Protein AF-A0A9D7KRW5-F1 (afdb_monomer_lite)

Sequence (147 aa):
MGDASLDLVLMFVPIEPAHITAMHHDPELWAYAYNKGIVLVSPYNLLSAMKLISDLWQREKQNRNAMDIADRSGALYDKFVSFTDTLRDLGMHINRSHNSYEEAIKQLTSGKGNIISQVEKMKTLGAKAKKEIPEKLLQLGLEEDEE

Secondary structure (DSSP, 8-state):
------S-EEEE-S-HHHHHHHHHH-TTHHHHHHHTTEEEE-HHHHHHHHHHHHHHHHHHHHHHHHHHHHHHHHHHHHHHHHHHHHHHHHHHHHHHHHHHHHHHHHHHHSSTT-HHHHHHHHHHTT---SS---HHHHHHHHTTTT-

Foldseek 3Di:
DDDPDPLADEDEDADVVVVVVVCVVPVCVQVVQVVVRYHYDYPVRVVVVVVVVVVVVVVVVVVVVVVVVVVVVVVVVVVVVVVVVVVVVVVVVVVVVVVVVVVLLCLQQHDDPRPLVVVVVVVVVPPDDPDDDPPVSNCSRPPHNVD

Radius of gyration: 44.91 Å; chains: 1; bounding box: 79×34×110 Å

Structure (mmCIF, N/CA/C/O backbone):
data_AF-A0A9D7KRW5-F1
#
_entry.id   AF-A0A9D7KRW5-F1
#
loop_
_atom_site.group_PDB
_atom_site.id
_atom_site.type_symbol
_atom_site.label_atom_id
_atom_site.label_alt_id
_atom_site.label_comp_id
_atom_site.label_asym_id
_atom_site.label_entity_id
_atom_site.label_seq_id
_atom_site.pdbx_PDB_ins_code
_atom_site.Cartn_x
_atom_site.Cartn_y
_atom_site.Cartn_z
_atom_site.occupancy
_atom_site.B_iso_or_equiv
_atom_site.auth_seq_id
_atom_site.auth_comp_id
_atom_site.auth_asym_id
_atom_site.auth_atom_id
_atom_site.pdbx_PDB_model_num
ATOM 1 N N . MET A 1 1 ? 2.946 -19.877 -25.975 1.00 40.06 1 MET A N 1
ATOM 2 C CA . MET A 1 1 ? 3.341 -19.268 -27.260 1.00 40.06 1 MET A CA 1
ATOM 3 C C . MET A 1 1 ? 4.778 -18.829 -27.107 1.00 40.06 1 MET A C 1
ATOM 5 O O . MET A 1 1 ? 5.038 -17.776 -26.548 1.00 40.06 1 MET A O 1
ATOM 9 N N . GLY A 1 2 ? 5.691 -19.737 -27.432 1.00 47.12 2 GLY A N 1
ATOM 10 C CA . GLY A 1 2 ? 7.109 -19.441 -27.519 1.00 47.12 2 GLY A CA 1
ATOM 11 C C . GLY A 1 2 ? 7.449 -19.316 -28.991 1.00 47.12 2 GLY A C 1
ATOM 12 O O . GLY A 1 2 ? 7.139 -20.238 -29.736 1.00 47.12 2 GLY A O 1
ATOM 13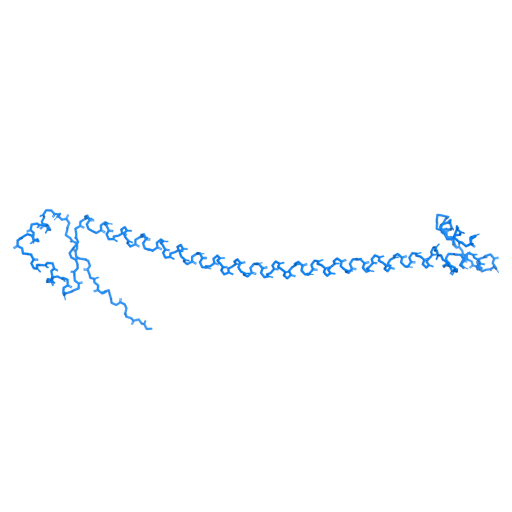 N N . ASP A 1 3 ? 7.991 -18.165 -29.366 1.00 47.03 3 ASP A N 1
ATOM 14 C CA . ASP A 1 3 ? 9.098 -18.033 -30.310 1.00 47.03 3 ASP A CA 1
ATOM 15 C C . ASP A 1 3 ? 9.571 -16.574 -30.230 1.00 47.03 3 ASP A C 1
ATOM 17 O O . ASP A 1 3 ? 9.030 -15.689 -30.883 1.00 47.03 3 ASP A O 1
ATOM 21 N N . ALA A 1 4 ? 10.497 -16.285 -29.317 1.00 50.97 4 ALA A N 1
ATOM 22 C CA . ALA A 1 4 ? 11.253 -15.038 -29.363 1.00 50.97 4 ALA A CA 1
ATOM 23 C C . ALA A 1 4 ? 12.606 -15.387 -29.981 1.00 50.97 4 ALA A C 1
ATOM 25 O O . ALA A 1 4 ? 13.620 -15.481 -29.286 1.00 50.97 4 ALA A O 1
ATOM 26 N N . SER A 1 5 ? 12.602 -15.673 -31.284 1.00 53.47 5 SER A N 1
ATOM 27 C CA . SER A 1 5 ? 13.824 -15.586 -32.074 1.00 53.47 5 SER A CA 1
ATOM 28 C C . SER A 1 5 ? 14.404 -14.190 -31.848 1.00 53.47 5 SER A C 1
ATOM 30 O O . SER A 1 5 ? 13.674 -13.209 -31.953 1.00 53.47 5 SER A O 1
ATOM 32 N N . LEU A 1 6 ? 15.683 -14.083 -31.479 1.00 55.25 6 LEU A N 1
ATOM 33 C CA . LEU A 1 6 ? 16.335 -12.780 -31.346 1.00 55.25 6 LEU A CA 1
ATOM 34 C C . LEU A 1 6 ? 16.229 -12.040 -32.685 1.00 55.25 6 LEU A C 1
ATOM 36 O O . LEU A 1 6 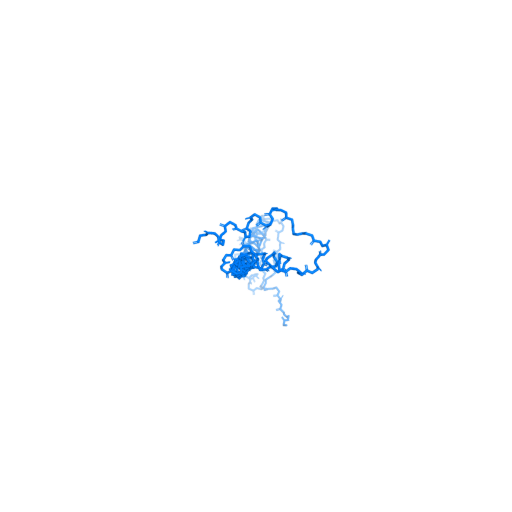? 16.853 -12.460 -33.656 1.00 55.25 6 LEU A O 1
ATOM 40 N N . ASP A 1 7 ? 15.465 -10.946 -32.720 1.00 71.75 7 ASP A N 1
ATOM 41 C CA . ASP A 1 7 ? 15.225 -10.163 -33.940 1.00 71.75 7 ASP A CA 1
ATOM 42 C C . ASP A 1 7 ? 16.520 -9.582 -34.540 1.00 71.75 7 ASP A C 1
ATOM 44 O O . ASP A 1 7 ? 16.538 -9.225 -35.714 1.00 71.75 7 ASP A O 1
ATOM 48 N N . LEU A 1 8 ? 17.615 -9.518 -33.763 1.00 81.75 8 LEU A N 1
ATOM 49 C CA . LEU A 1 8 ? 18.948 -9.114 -34.214 1.00 81.75 8 LEU A CA 1
ATOM 50 C C . LEU A 1 8 ? 20.080 -9.869 -33.491 1.00 81.75 8 LEU A C 1
ATOM 52 O O . LEU A 1 8 ? 20.043 -10.080 -32.278 1.00 81.75 8 LEU A O 1
ATOM 56 N N . VAL A 1 9 ? 21.142 -10.192 -34.232 1.00 90.56 9 VAL A N 1
ATOM 57 C CA . VAL A 1 9 ? 22.413 -10.737 -33.737 1.00 90.56 9 VAL A CA 1
ATOM 58 C C . VAL A 1 9 ? 23.461 -9.626 -33.680 1.00 90.56 9 VAL A C 1
ATOM 60 O O . VAL A 1 9 ? 23.724 -8.943 -34.669 1.00 90.56 9 VAL A O 1
ATOM 63 N N . LEU A 1 10 ? 24.106 -9.460 -32.525 1.00 90.62 10 LEU A N 1
ATOM 64 C CA . LEU A 1 10 ? 25.237 -8.544 -32.378 1.00 90.62 10 LEU A CA 1
ATOM 65 C C . LEU A 1 10 ? 26.528 -9.242 -32.821 1.00 90.62 10 LEU A C 1
ATOM 67 O O . LEU A 1 10 ? 26.985 -10.181 -32.170 1.00 90.62 10 LEU A O 1
ATOM 71 N N . MET A 1 11 ? 27.136 -8.775 -33.911 1.00 93.06 11 MET A N 1
ATOM 72 C CA . MET A 1 11 ? 28.438 -9.257 -34.369 1.00 93.06 11 MET A CA 1
ATOM 73 C C . MET A 1 11 ? 29.537 -8.328 -33.856 1.00 93.06 11 MET A C 1
ATOM 75 O O . MET A 1 11 ? 29.654 -7.177 -34.278 1.00 93.06 11 MET A O 1
ATOM 79 N N . PHE A 1 12 ? 30.343 -8.841 -32.929 1.00 94.25 12 PHE A N 1
ATOM 80 C CA . PHE A 1 12 ? 31.385 -8.076 -32.256 1.00 94.25 12 PHE A CA 1
ATOM 81 C C . PHE A 1 12 ? 32.704 -8.070 -33.034 1.00 94.25 12 PHE A C 1
ATOM 83 O O . PHE A 1 12 ? 33.259 -9.124 -33.345 1.00 94.25 12 PHE A O 1
ATOM 90 N N . VAL A 1 13 ? 33.233 -6.873 -33.294 1.00 93.81 13 VAL A N 1
ATOM 91 C CA . VAL A 1 13 ? 34.546 -6.657 -33.914 1.00 93.81 13 VAL A CA 1
ATOM 92 C C . VAL A 1 13 ? 35.500 -6.095 -32.852 1.00 93.81 13 VAL A C 1
ATOM 94 O O . VAL A 1 13 ? 35.366 -4.928 -32.487 1.00 93.81 13 VAL A O 1
ATOM 97 N N . PRO A 1 14 ? 36.472 -6.879 -32.345 1.00 92.81 14 PRO A N 1
ATOM 98 C CA . PRO A 1 14 ? 37.283 -6.494 -31.183 1.00 92.81 14 PRO A CA 1
ATOM 99 C C . PRO A 1 14 ? 38.291 -5.369 -31.459 1.00 92.81 14 PRO A C 1
ATOM 101 O O . PRO A 1 14 ? 38.797 -4.756 -30.523 1.00 92.81 14 PRO A O 1
ATOM 104 N N . ILE A 1 15 ? 38.606 -5.107 -32.731 1.00 94.56 15 ILE A N 1
ATOM 105 C CA . ILE A 1 15 ? 39.600 -4.116 -33.154 1.00 94.56 15 ILE A CA 1
ATOM 106 C C . ILE A 1 15 ? 38.862 -2.908 -33.746 1.00 94.56 15 ILE A C 1
ATOM 108 O O . ILE A 1 15 ? 38.469 -2.927 -34.911 1.00 94.56 15 ILE A O 1
ATOM 112 N N . GLU A 1 16 ? 38.690 -1.847 -32.951 1.00 89.50 16 GLU A N 1
ATOM 113 C CA . GLU A 1 16 ? 37.949 -0.631 -33.344 1.00 89.50 16 GLU A CA 1
ATOM 114 C C . GLU A 1 16 ? 38.469 0.002 -34.652 1.00 89.50 16 GLU A C 1
ATOM 116 O O . GLU A 1 16 ? 37.660 0.251 -35.548 1.00 89.50 16 GLU A O 1
ATOM 121 N N . PRO A 1 17 ? 39.792 0.192 -34.863 1.00 92.69 17 PRO A N 1
ATOM 122 C CA . PRO A 1 17 ? 40.273 0.767 -36.119 1.00 92.69 17 PRO A CA 1
ATOM 123 C C . PRO A 1 17 ? 39.945 -0.101 -37.336 1.00 92.69 17 PRO A C 1
ATOM 125 O O . PRO A 1 17 ? 39.719 0.431 -38.418 1.00 92.69 17 PRO A O 1
ATOM 128 N N . ALA A 1 18 ? 39.884 -1.426 -37.170 1.00 91.38 18 ALA A N 1
ATOM 129 C CA . ALA A 1 18 ? 39.511 -2.338 -38.246 1.00 91.38 18 ALA A CA 1
ATOM 130 C C . ALA A 1 18 ? 38.013 -2.238 -38.569 1.00 91.38 18 ALA A C 1
ATOM 132 O O . ALA A 1 18 ? 37.658 -2.221 -39.744 1.00 91.38 18 ALA A O 1
ATOM 133 N N . HIS A 1 19 ? 37.153 -2.095 -37.552 1.00 91.19 19 HIS A N 1
ATOM 134 C CA . HIS A 1 19 ? 35.725 -1.817 -37.736 1.00 91.19 19 HIS A CA 1
ATOM 135 C C . HIS A 1 19 ? 35.522 -0.529 -38.544 1.00 91.19 19 HIS A C 1
ATOM 137 O O . HIS A 1 19 ? 34.852 -0.544 -39.574 1.00 91.19 19 HIS A O 1
ATOM 143 N N . ILE A 1 20 ? 36.139 0.576 -38.113 1.00 91.62 20 ILE A N 1
ATOM 144 C CA . ILE A 1 20 ? 36.002 1.883 -38.773 1.00 91.62 20 ILE A CA 1
ATOM 145 C C . ILE A 1 20 ? 36.563 1.834 -40.201 1.00 91.62 20 ILE A C 1
ATOM 147 O O . ILE A 1 20 ? 35.933 2.325 -41.132 1.00 91.62 20 ILE A O 1
ATOM 151 N N . THR A 1 21 ? 37.722 1.197 -40.395 1.00 94.00 21 THR A N 1
ATOM 152 C CA . THR A 1 21 ? 38.335 1.046 -41.725 1.00 94.00 21 THR A CA 1
ATOM 153 C C . THR A 1 21 ? 37.445 0.233 -42.665 1.00 94.00 21 THR A C 1
ATOM 155 O O . THR A 1 21 ? 37.291 0.613 -43.822 1.00 94.00 21 THR A O 1
ATOM 158 N N . ALA A 1 22 ? 36.821 -0.845 -42.178 1.00 91.69 22 ALA A N 1
ATOM 159 C CA . ALA A 1 22 ? 35.882 -1.638 -42.967 1.00 91.69 22 ALA A CA 1
ATOM 160 C C . ALA A 1 22 ? 34.645 -0.820 -43.377 1.00 91.69 22 ALA A C 1
ATOM 162 O O . ALA A 1 22 ? 34.275 -0.845 -44.546 1.00 91.69 22 ALA A O 1
ATOM 163 N N . MET A 1 23 ? 34.065 -0.040 -42.454 1.00 91.31 23 MET A N 1
ATOM 164 C CA . MET A 1 23 ? 32.933 0.857 -42.746 1.00 91.31 23 MET A CA 1
ATOM 165 C C . MET A 1 23 ? 33.295 1.979 -43.729 1.00 91.31 23 MET A C 1
ATOM 167 O O . MET A 1 23 ? 32.465 2.379 -44.537 1.00 91.31 23 MET A O 1
ATOM 171 N N . HIS A 1 24 ? 34.524 2.501 -43.679 1.00 93.56 24 HIS A N 1
ATOM 172 C CA . HIS A 1 24 ? 34.987 3.503 -44.643 1.00 93.56 24 HIS A CA 1
ATOM 173 C C . HIS A 1 24 ? 35.251 2.915 -46.031 1.00 93.56 24 HIS A C 1
ATOM 175 O O . HIS A 1 24 ? 35.048 3.601 -47.030 1.00 93.56 24 HIS A O 1
ATOM 181 N N . HIS A 1 25 ? 35.749 1.678 -46.095 1.00 96.06 25 HIS A N 1
ATOM 182 C CA . HIS A 1 25 ? 36.052 1.015 -47.359 1.00 96.06 25 HIS A CA 1
ATOM 183 C C . HIS A 1 25 ? 34.783 0.568 -48.094 1.00 96.06 25 HIS A C 1
ATOM 185 O O . HIS A 1 25 ? 34.711 0.711 -49.311 1.00 96.06 25 HIS A O 1
ATOM 191 N N . ASP A 1 26 ? 33.789 0.074 -47.354 1.00 95.44 26 ASP A N 1
ATOM 192 C CA . ASP A 1 26 ? 32.471 -0.293 -47.868 1.00 95.44 26 ASP A CA 1
ATOM 193 C C . ASP A 1 26 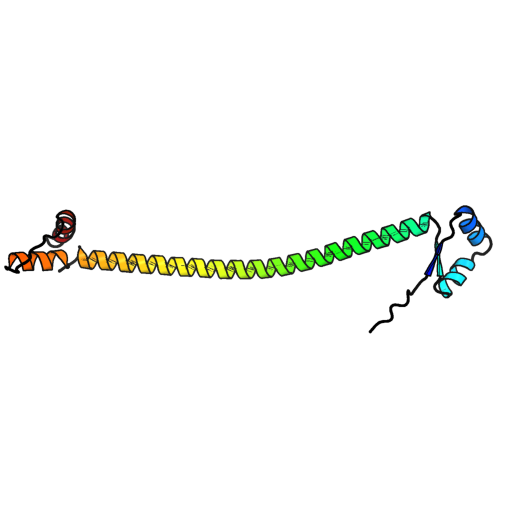? 31.363 0.358 -47.014 1.00 95.44 26 ASP A C 1
ATOM 195 O O . ASP A 1 26 ? 30.959 -0.194 -45.982 1.00 95.44 26 ASP A O 1
ATOM 199 N N . PRO A 1 27 ? 30.854 1.532 -47.433 1.00 92.00 27 PRO A N 1
ATOM 200 C CA . PRO A 1 27 ? 29.780 2.227 -46.728 1.00 92.00 27 PRO A CA 1
ATOM 201 C C . PRO A 1 27 ? 28.442 1.470 -46.701 1.00 92.00 27 PRO A C 1
ATOM 203 O O . PRO A 1 27 ? 27.612 1.744 -45.833 1.00 92.00 27 PRO A O 1
ATOM 206 N N . GLU A 1 28 ? 28.205 0.524 -47.620 1.00 95.38 28 GLU A N 1
ATOM 207 C CA . GLU A 1 28 ? 26.963 -0.261 -47.657 1.00 95.38 28 GLU A CA 1
ATOM 208 C C . GLU A 1 28 ? 26.998 -1.466 -46.708 1.00 95.38 28 GLU A C 1
ATOM 210 O O . GLU A 1 28 ? 25.948 -2.035 -46.392 1.00 95.38 28 GLU A O 1
ATOM 215 N N . LEU A 1 29 ? 28.176 -1.822 -46.183 1.00 93.19 29 LEU A N 1
ATOM 216 C CA . LEU A 1 29 ? 28.377 -2.984 -45.317 1.00 93.19 29 LEU A CA 1
ATOM 217 C C . LEU A 1 29 ? 27.472 -2.970 -44.075 1.00 93.19 29 LEU A C 1
AT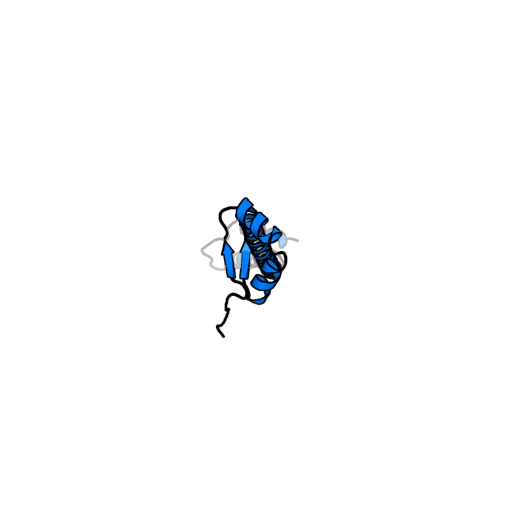OM 219 O O . LEU A 1 29 ? 26.972 -4.020 -43.663 1.00 93.19 29 LEU A O 1
ATOM 223 N N . TRP A 1 30 ? 27.212 -1.790 -43.501 1.00 90.75 30 TRP A N 1
ATOM 224 C CA . TRP A 1 30 ? 26.279 -1.648 -42.379 1.00 90.75 30 TRP A CA 1
ATOM 225 C C . TRP A 1 30 ? 24.850 -2.029 -42.778 1.00 90.75 30 TRP A C 1
ATOM 227 O O . TRP A 1 30 ? 24.223 -2.844 -42.105 1.00 90.75 30 TRP A O 1
ATOM 237 N N . ALA A 1 31 ? 24.348 -1.482 -43.889 1.00 92.44 31 ALA A N 1
ATOM 238 C CA . ALA A 1 31 ? 22.992 -1.744 -44.366 1.00 92.44 31 ALA A CA 1
ATOM 239 C C . ALA A 1 31 ? 22.830 -3.205 -44.808 1.00 92.44 31 ALA A C 1
ATOM 241 O O . ALA A 1 31 ? 21.819 -3.840 -44.509 1.00 92.44 31 ALA A O 1
ATOM 242 N N . TYR A 1 32 ? 23.854 -3.764 -45.458 1.00 93.94 32 TYR A N 1
ATOM 243 C CA . TYR A 1 32 ? 23.906 -5.176 -45.819 1.00 93.94 32 TYR A CA 1
ATOM 244 C C . TYR A 1 32 ? 23.801 -6.090 -44.591 1.00 93.94 32 TYR A C 1
ATOM 246 O O . TYR A 1 32 ? 22.995 -7.023 -44.589 1.00 93.94 32 TYR A O 1
ATOM 254 N N . ALA A 1 33 ? 24.582 -5.822 -43.539 1.00 92.62 33 ALA A N 1
ATOM 255 C CA . ALA A 1 33 ? 24.522 -6.584 -42.295 1.00 92.62 33 ALA A CA 1
ATOM 256 C C . ALA A 1 33 ? 23.163 -6.410 -41.598 1.00 92.62 33 ALA A C 1
ATOM 258 O O . ALA A 1 33 ? 22.535 -7.397 -41.209 1.00 92.62 33 ALA A O 1
ATOM 259 N N . TYR A 1 34 ? 22.667 -5.174 -41.522 1.00 90.81 34 TYR A N 1
ATOM 260 C CA . TYR A 1 34 ? 21.403 -4.844 -40.870 1.00 90.81 34 TYR A CA 1
ATOM 261 C C . TYR A 1 34 ? 20.205 -5.540 -41.530 1.00 90.81 34 TYR A C 1
ATOM 263 O O . TYR A 1 34 ? 19.390 -6.148 -40.839 1.00 90.81 34 TYR A O 1
ATOM 271 N N . ASN A 1 35 ? 20.146 -5.563 -42.866 1.00 92.25 35 ASN A N 1
ATOM 272 C CA . ASN A 1 35 ? 19.111 -6.275 -43.628 1.00 92.25 35 ASN A CA 1
ATOM 273 C C . ASN A 1 35 ? 19.135 -7.798 -43.412 1.00 92.25 35 ASN A C 1
ATOM 275 O O . ASN A 1 35 ? 18.158 -8.482 -43.713 1.00 92.25 35 ASN A O 1
ATOM 279 N N . LYS A 1 36 ? 20.242 -8.338 -42.891 1.00 92.38 36 LYS A N 1
ATOM 280 C CA . LYS A 1 36 ? 20.385 -9.743 -42.488 1.00 92.38 36 LYS A CA 1
ATOM 281 C C . LYS A 1 36 ? 20.146 -9.970 -40.992 1.00 92.38 36 LYS A C 1
ATOM 283 O O . LYS A 1 36 ? 20.427 -11.059 -40.501 1.00 92.38 36 LYS A O 1
ATOM 288 N N . GLY A 1 37 ? 19.660 -8.959 -40.270 1.00 91.62 37 GLY A N 1
ATOM 289 C CA . GLY A 1 37 ? 19.461 -9.021 -38.824 1.00 91.62 37 GLY A CA 1
ATOM 290 C C . GLY A 1 37 ? 20.773 -9.018 -38.038 1.00 91.62 37 GLY A C 1
ATOM 291 O O . GLY A 1 37 ? 20.811 -9.530 -36.924 1.00 91.62 37 GLY A O 1
ATOM 292 N N . ILE A 1 38 ? 21.865 -8.486 -38.597 1.00 93.06 38 ILE A N 1
ATOM 293 C CA . ILE A 1 38 ? 23.172 -8.420 -37.934 1.00 93.06 38 ILE A CA 1
ATOM 294 C C . ILE A 1 38 ? 23.535 -6.961 -37.667 1.00 93.06 38 ILE A C 1
ATOM 296 O O . ILE A 1 38 ? 23.632 -6.154 -38.589 1.00 93.06 38 ILE A O 1
ATOM 300 N N . VAL A 1 39 ? 23.815 -6.625 -36.408 1.00 91.19 39 VAL A N 1
ATOM 301 C CA . VAL A 1 39 ? 24.383 -5.319 -36.042 1.00 91.19 39 VAL A CA 1
ATOM 302 C C . VAL A 1 39 ? 25.853 -5.498 -35.739 1.00 91.19 39 VAL A C 1
ATOM 304 O O . VAL A 1 39 ? 26.234 -6.192 -34.794 1.00 91.19 39 VAL A O 1
ATOM 307 N N . LEU A 1 40 ? 26.680 -4.840 -36.541 1.00 92.31 40 LEU A N 1
ATOM 308 C CA . LEU A 1 40 ? 28.109 -4.746 -36.298 1.00 92.31 40 LEU A CA 1
ATOM 309 C C . LEU A 1 40 ? 28.342 -3.832 -35.093 1.00 92.31 40 LEU A C 1
ATOM 311 O O . LEU A 1 40 ? 27.964 -2.660 -35.107 1.00 92.31 40 LEU A O 1
ATOM 315 N N . VAL A 1 41 ? 28.975 -4.364 -34.052 1.00 92.12 41 VAL A N 1
ATOM 316 C CA . VAL A 1 41 ? 29.302 -3.619 -32.833 1.00 92.12 41 VAL A CA 1
ATOM 317 C C . VAL A 1 41 ? 30.795 -3.687 -32.548 1.00 92.12 41 VAL A C 1
ATOM 319 O O . VAL A 1 41 ? 31.438 -4.722 -32.706 1.00 92.12 41 VAL A O 1
ATOM 322 N N . SER A 1 42 ? 31.351 -2.566 -32.118 1.00 92.56 42 SER A N 1
ATOM 323 C CA . SER A 1 42 ? 32.711 -2.447 -31.603 1.00 92.56 42 SER A CA 1
ATOM 324 C C . SER A 1 42 ? 32.693 -2.361 -30.065 1.00 92.56 42 SER A C 1
ATOM 326 O O . SER A 1 42 ? 31.603 -2.270 -29.484 1.00 92.56 42 SER A O 1
ATOM 328 N N . PRO A 1 43 ? 33.843 -2.401 -29.361 1.00 89.94 43 PRO A N 1
ATOM 329 C CA . PRO A 1 43 ? 33.886 -2.260 -27.902 1.00 89.94 43 PRO A CA 1
ATOM 330 C C . PRO A 1 43 ? 33.117 -1.042 -27.380 1.00 89.94 43 PRO A C 1
ATOM 332 O O . PRO A 1 43 ? 32.377 -1.160 -26.401 1.00 89.94 43 PRO A O 1
ATOM 335 N N . TYR A 1 44 ? 33.233 0.106 -28.055 1.00 89.25 44 TYR A N 1
ATOM 336 C CA . TYR A 1 44 ? 32.544 1.332 -27.655 1.00 89.25 44 TYR A CA 1
ATOM 337 C C . TYR A 1 44 ? 31.021 1.240 -27.850 1.00 89.25 44 TYR A C 1
ATOM 339 O O . TYR A 1 44 ? 30.239 1.543 -26.938 1.00 89.25 44 TYR A O 1
ATOM 347 N N . ASN A 1 45 ? 30.583 0.762 -29.017 1.00 89.75 45 ASN A N 1
ATOM 348 C CA . ASN A 1 45 ? 29.160 0.683 -29.354 1.00 89.75 45 ASN A CA 1
ATOM 349 C C . ASN A 1 45 ? 28.442 -0.395 -28.530 1.00 89.75 45 ASN A C 1
ATOM 351 O O . ASN A 1 45 ? 27.313 -0.181 -28.086 1.00 89.75 45 ASN A O 1
ATOM 355 N N . LEU A 1 46 ? 29.104 -1.528 -28.269 1.00 91.44 46 LEU A N 1
ATOM 356 C CA . LEU A 1 46 ? 28.566 -2.592 -27.422 1.00 91.44 46 LEU A CA 1
ATOM 357 C C . LEU A 1 46 ? 28.378 -2.111 -25.981 1.00 91.44 46 LEU A C 1
ATOM 359 O O . LEU A 1 46 ? 27.318 -2.338 -25.399 1.00 91.44 46 LEU A O 1
ATOM 363 N N . LEU A 1 47 ? 29.372 -1.419 -25.412 1.00 91.44 47 LEU A N 1
ATOM 364 C CA . LEU A 1 47 ? 29.270 -0.874 -24.058 1.00 91.44 47 LEU A CA 1
ATOM 365 C C . LEU A 1 47 ? 28.091 0.100 -23.938 1.00 91.44 47 LEU A C 1
ATOM 367 O O . LEU A 1 47 ? 27.324 0.033 -22.976 1.00 91.44 47 LEU A O 1
ATOM 371 N N . SER A 1 48 ? 27.914 0.957 -24.944 1.00 91.00 48 SER A N 1
ATOM 372 C CA . SER A 1 48 ? 26.803 1.908 -25.010 1.00 91.00 48 SER A CA 1
ATOM 373 C C . SER A 1 48 ? 25.449 1.192 -25.081 1.00 91.00 48 SER A C 1
ATOM 375 O O . SER A 1 48 ? 24.547 1.504 -24.305 1.00 91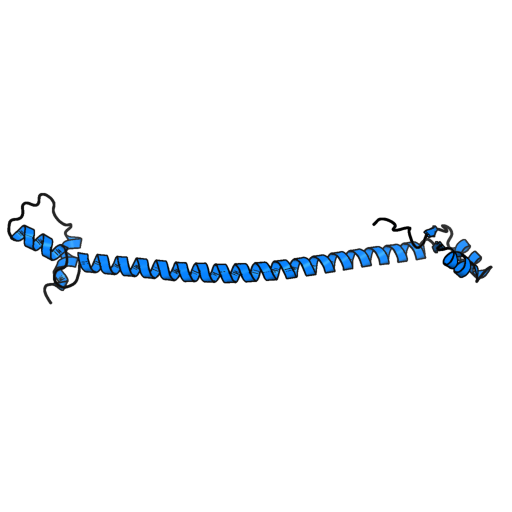.00 48 SER A O 1
ATOM 377 N N . ALA A 1 49 ? 25.320 0.175 -25.940 1.00 90.19 49 ALA A N 1
ATOM 378 C CA . ALA A 1 49 ? 24.107 -0.636 -26.047 1.00 90.19 49 ALA A CA 1
ATOM 379 C C . ALA A 1 49 ? 23.782 -1.375 -24.735 1.00 90.19 49 ALA A C 1
ATOM 381 O O . ALA A 1 49 ? 22.640 -1.359 -24.279 1.00 90.19 49 ALA A O 1
ATOM 382 N N . MET A 1 50 ? 24.787 -1.965 -24.080 1.00 91.62 50 MET A N 1
ATOM 383 C CA . MET A 1 50 ? 24.619 -2.635 -22.786 1.00 91.62 50 MET A CA 1
ATOM 384 C C . MET A 1 50 ? 24.203 -1.669 -21.680 1.00 91.62 50 MET A C 1
ATOM 386 O O . MET A 1 50 ? 23.340 -2.002 -20.866 1.00 91.62 50 MET A O 1
ATOM 390 N N . LYS A 1 51 ? 24.772 -0.458 -21.658 1.00 94.12 51 LYS A N 1
ATOM 391 C CA . LYS A 1 51 ? 24.383 0.574 -20.696 1.00 94.12 51 LYS A CA 1
ATOM 392 C C . LYS A 1 51 ? 22.932 1.006 -20.902 1.00 94.12 51 LYS A C 1
ATOM 394 O O . LYS A 1 51 ? 22.186 1.055 -19.929 1.00 94.12 51 LYS A O 1
ATOM 399 N N . LEU A 1 52 ? 22.514 1.220 -22.149 1.00 92.62 52 LEU A N 1
ATOM 400 C CA . LEU A 1 52 ? 21.126 1.542 -22.486 1.00 92.62 52 LEU A CA 1
ATOM 401 C C . LEU A 1 52 ? 20.153 0.434 -22.064 1.00 92.62 52 LEU A C 1
ATOM 403 O O . LEU A 1 52 ? 19.120 0.732 -21.469 1.00 92.62 52 LEU A O 1
ATOM 407 N N . ILE A 1 53 ? 20.489 -0.834 -22.319 1.00 92.88 53 ILE A N 1
ATOM 408 C CA . ILE A 1 53 ? 19.664 -1.980 -21.900 1.00 92.88 53 ILE A CA 1
ATOM 409 C C . ILE A 1 53 ? 19.566 -2.052 -20.372 1.00 92.88 53 ILE A C 1
ATOM 411 O O . ILE A 1 53 ? 18.475 -2.226 -19.831 1.00 92.88 53 ILE A O 1
ATOM 415 N N . SER A 1 54 ? 20.684 -1.868 -19.669 1.00 94.94 54 SER A N 1
ATOM 416 C CA . SER A 1 54 ? 20.714 -1.842 -18.203 1.00 94.94 54 SER A CA 1
ATOM 417 C C . SER A 1 54 ? 19.843 -0.716 -17.636 1.00 94.94 54 SER A C 1
ATOM 419 O O . SER A 1 54 ? 19.011 -0.951 -16.756 1.00 94.94 54 SER A O 1
ATOM 421 N N . ASP A 1 55 ? 19.963 0.491 -18.193 1.00 96.00 55 ASP A N 1
ATOM 422 C CA . ASP A 1 55 ? 19.168 1.647 -17.781 1.00 96.00 55 ASP A CA 1
ATOM 423 C C . ASP A 1 55 ? 17.673 1.432 -18.078 1.00 96.00 55 ASP A C 1
ATOM 425 O O . ASP A 1 55 ? 16.824 1.802 -17.264 1.00 96.00 55 ASP A O 1
ATOM 429 N N . LEU A 1 56 ? 17.335 0.784 -19.199 1.00 95.94 56 LEU A N 1
ATOM 430 C CA . LEU A 1 56 ? 15.960 0.422 -19.545 1.00 95.94 56 LEU A CA 1
ATOM 431 C C . LEU A 1 56 ? 15.369 -0.572 -18.538 1.00 95.94 56 LEU A C 1
ATOM 433 O O . LEU A 1 56 ? 14.279 -0.340 -18.020 1.00 95.94 56 LEU A O 1
ATOM 437 N N . TRP A 1 57 ? 16.089 -1.645 -18.207 1.00 95.31 57 TRP A N 1
ATOM 438 C CA . TRP A 1 57 ? 15.640 -2.616 -17.204 1.00 95.31 57 TRP A CA 1
ATOM 439 C C . TRP A 1 57 ? 15.496 -1.998 -15.816 1.00 95.31 57 TRP A C 1
ATOM 441 O O . TRP A 1 57 ? 14.553 -2.321 -15.089 1.00 95.31 57 TRP A O 1
ATOM 451 N N . GLN A 1 58 ? 16.405 -1.098 -15.437 1.00 96.88 58 GLN A N 1
ATOM 452 C CA . GLN A 1 58 ? 16.305 -0.383 -14.171 1.00 96.88 58 GLN A CA 1
ATOM 453 C C . GLN A 1 58 ? 15.051 0.497 -14.130 1.00 96.88 58 GLN A C 1
ATOM 455 O O . GLN A 1 58 ? 14.329 0.466 -13.131 1.00 96.88 58 GLN A O 1
ATOM 460 N N . ARG A 1 59 ? 14.765 1.234 -15.210 1.00 97.06 59 ARG A N 1
ATOM 461 C CA . ARG A 1 59 ? 13.542 2.042 -15.338 1.00 97.06 59 ARG A CA 1
ATOM 462 C C . ARG A 1 59 ? 12.288 1.178 -15.280 1.00 97.06 59 ARG A C 1
ATOM 464 O O . ARG A 1 59 ? 11.382 1.496 -14.520 1.00 97.06 59 ARG A O 1
ATOM 471 N N . GLU A 1 60 ? 12.260 0.061 -16.000 1.00 95.88 60 GLU A N 1
ATOM 472 C CA . GLU A 1 60 ? 11.123 -0.865 -15.998 1.00 95.88 60 GLU A CA 1
ATOM 473 C C . GLU A 1 60 ? 10.864 -1.439 -14.599 1.00 95.88 60 GLU A C 1
ATOM 475 O O . GLU A 1 60 ? 9.736 -1.461 -14.109 1.00 95.88 60 GLU A O 1
ATOM 480 N N . LYS A 1 61 ? 11.930 -1.839 -13.894 1.00 97.44 61 LYS A N 1
ATOM 481 C CA . LYS A 1 61 ? 11.837 -2.303 -12.506 1.00 97.44 61 LYS A CA 1
ATOM 482 C C . LYS A 1 61 ? 11.308 -1.212 -11.574 1.00 97.44 61 LYS A C 1
ATOM 484 O O . LYS A 1 61 ? 10.492 -1.510 -10.707 1.00 97.44 61 LYS A O 1
ATOM 489 N N . GLN A 1 62 ? 11.773 0.027 -11.724 1.00 96.94 62 GLN A N 1
ATOM 490 C CA . GLN A 1 62 ? 11.278 1.158 -10.935 1.00 96.94 62 GLN A CA 1
ATOM 491 C C . GLN A 1 62 ? 9.801 1.435 -11.214 1.00 96.94 62 GLN A C 1
ATOM 493 O O . GLN A 1 62 ? 9.048 1.638 -10.267 1.00 96.94 62 GLN A O 1
ATOM 498 N N . ASN A 1 63 ? 9.387 1.387 -12.480 1.00 97.38 63 ASN A N 1
ATOM 499 C CA . ASN A 1 63 ? 8.000 1.592 -12.880 1.00 97.38 63 ASN A CA 1
ATOM 500 C C . ASN A 1 63 ? 7.081 0.524 -12.270 1.00 97.38 63 ASN A C 1
ATOM 502 O O . ASN A 1 63 ? 6.117 0.855 -11.586 1.00 97.38 63 ASN A O 1
ATOM 506 N N . ARG A 1 64 ? 7.450 -0.758 -12.402 1.00 97.31 64 ARG A N 1
ATOM 507 C CA . ARG A 1 64 ? 6.707 -1.863 -11.781 1.00 97.31 64 ARG A CA 1
ATOM 508 C C . ARG A 1 64 ? 6.612 -1.710 -10.264 1.00 97.31 64 ARG A C 1
ATOM 510 O O . ARG A 1 64 ? 5.531 -1.832 -9.704 1.00 97.31 64 ARG A O 1
ATOM 517 N N . ASN A 1 65 ? 7.721 -1.383 -9.601 1.00 97.44 65 ASN A N 1
ATOM 518 C CA . ASN A 1 65 ? 7.708 -1.155 -8.158 1.00 97.44 65 ASN A CA 1
ATOM 519 C C . ASN A 1 65 ? 6.803 0.026 -7.769 1.00 97.44 65 ASN A C 1
ATOM 521 O O . ASN A 1 65 ? 6.140 -0.042 -6.742 1.00 97.44 65 ASN A O 1
ATOM 525 N N . ALA A 1 66 ? 6.776 1.107 -8.554 1.00 97.50 66 ALA A N 1
ATOM 526 C CA . ALA A 1 66 ? 5.910 2.255 -8.291 1.00 97.50 66 ALA A CA 1
ATOM 527 C C . ALA A 1 66 ? 4.423 1.888 -8.415 1.00 97.50 66 ALA A C 1
ATOM 529 O O . ALA A 1 66 ? 3.632 2.300 -7.567 1.00 97.50 66 ALA A O 1
ATOM 530 N N . MET A 1 67 ? 4.062 1.075 -9.413 1.00 97.06 67 MET A N 1
ATOM 531 C CA . MET A 1 67 ? 2.709 0.527 -9.560 1.00 97.06 67 MET A CA 1
ATOM 532 C C . MET A 1 67 ? 2.336 -0.359 -8.365 1.00 97.06 67 MET A C 1
ATOM 534 O O . MET A 1 67 ? 1.326 -0.107 -7.714 1.00 97.06 67 MET A O 1
ATOM 538 N N . ASP A 1 68 ? 3.203 -1.306 -7.991 1.00 97.62 68 ASP A N 1
ATOM 539 C CA . ASP A 1 68 ? 2.973 -2.187 -6.837 1.00 97.62 68 ASP A CA 1
ATOM 540 C C . ASP A 1 68 ? 2.822 -1.397 -5.523 1.00 97.62 68 ASP A C 1
ATOM 542 O O . ASP A 1 68 ? 2.036 -1.767 -4.646 1.00 97.62 68 ASP A O 1
ATOM 546 N N . ILE A 1 69 ? 3.589 -0.311 -5.360 1.00 97.69 69 ILE A N 1
ATOM 547 C CA . ILE A 1 69 ? 3.470 0.596 -4.213 1.00 97.69 69 ILE A CA 1
ATOM 548 C C . ILE A 1 69 ? 2.113 1.299 -4.238 1.00 97.69 69 ILE A C 1
ATOM 550 O O . ILE A 1 69 ? 1.447 1.312 -3.208 1.00 97.69 69 ILE A O 1
ATOM 554 N N . ALA A 1 70 ? 1.690 1.849 -5.379 1.00 97.31 70 ALA A N 1
ATOM 555 C CA . ALA A 1 70 ? 0.408 2.542 -5.502 1.00 97.31 70 ALA A CA 1
ATOM 556 C C . ALA A 1 70 ? -0.774 1.620 -5.156 1.00 97.31 70 ALA A C 1
ATOM 558 O O . ALA A 1 70 ? -1.617 1.991 -4.336 1.00 97.31 70 ALA A O 1
ATOM 559 N N . ASP A 1 71 ? -0.778 0.395 -5.685 1.00 97.31 71 ASP A N 1
ATOM 560 C CA . ASP A 1 71 ? -1.820 -0.599 -5.411 1.00 97.31 71 ASP A CA 1
ATOM 561 C C . ASP A 1 71 ? -1.860 -0.979 -3.924 1.00 97.31 71 ASP A C 1
ATOM 563 O O . ASP A 1 71 ? -2.919 -0.985 -3.287 1.00 97.31 71 ASP A O 1
ATOM 567 N N . ARG A 1 72 ? -0.690 -1.241 -3.324 1.00 97.81 72 ARG A N 1
ATOM 568 C CA . ARG A 1 72 ? -0.586 -1.539 -1.886 1.00 97.81 72 ARG A CA 1
ATOM 569 C C . ARG A 1 72 ? -0.998 -0.354 -1.019 1.00 97.81 72 ARG A C 1
ATOM 571 O O . ARG A 1 72 ? -1.614 -0.568 0.023 1.00 97.81 72 ARG A O 1
ATOM 578 N N . SER A 1 73 ? -0.664 0.870 -1.420 1.00 97.56 73 SER A N 1
ATOM 579 C CA . SER A 1 73 ? -1.055 2.091 -0.716 1.00 97.56 73 SER A CA 1
ATOM 580 C C . SER A 1 73 ? -2.568 2.291 -0.730 1.00 97.56 73 SER A C 1
ATOM 582 O O . SER A 1 73 ? -3.124 2.621 0.315 1.00 97.56 73 SER A O 1
ATOM 584 N N . GLY A 1 74 ? -3.237 2.030 -1.858 1.00 97.62 74 GLY A N 1
ATOM 585 C CA . GLY A 1 74 ? -4.699 2.062 -1.945 1.00 97.62 74 GLY A CA 1
ATOM 586 C C . GLY A 1 74 ? -5.348 1.052 -0.998 1.00 97.62 74 GLY A C 1
ATOM 587 O O . GLY A 1 74 ? -6.117 1.428 -0.116 1.00 97.62 74 GLY A O 1
ATOM 588 N N . ALA A 1 75 ? -4.937 -0.217 -1.081 1.00 97.94 75 ALA A N 1
ATOM 589 C CA . ALA A 1 75 ? -5.467 -1.266 -0.208 1.00 97.94 75 ALA A CA 1
ATOM 590 C C . ALA A 1 75 ? -5.201 -1.001 1.288 1.00 97.94 75 ALA A C 1
ATOM 592 O O . ALA A 1 75 ? -6.024 -1.324 2.148 1.00 97.94 75 ALA A O 1
ATOM 593 N N . LEU A 1 76 ? -4.044 -0.417 1.620 1.00 98.31 76 LEU A N 1
ATOM 594 C CA . LEU A 1 76 ? -3.715 -0.030 2.991 1.00 98.31 76 LEU A CA 1
ATOM 595 C C . LEU A 1 76 ? -4.625 1.096 3.491 1.00 98.31 76 LEU A C 1
ATOM 597 O O . LEU A 1 76 ? -5.062 1.044 4.641 1.00 98.31 76 LEU A O 1
ATOM 601 N N . TYR A 1 77 ? -4.912 2.086 2.646 1.00 98.19 77 TYR A N 1
ATOM 602 C CA . TYR A 1 77 ? -5.799 3.196 2.981 1.00 98.19 77 TYR A CA 1
ATOM 603 C C . TYR A 1 77 ? -7.214 2.701 3.294 1.00 98.19 77 TYR A C 1
ATOM 605 O O . TYR A 1 77 ? -7.749 3.016 4.357 1.00 98.19 77 TYR A O 1
ATOM 613 N N . ASP A 1 78 ? -7.776 1.841 2.443 1.00 98.12 78 ASP A N 1
ATOM 614 C CA . ASP A 1 78 ? -9.107 1.261 2.662 1.00 98.12 78 ASP A CA 1
ATOM 615 C C . ASP A 1 78 ? -9.172 0.482 3.982 1.00 98.12 78 ASP A C 1
ATOM 617 O O . ASP A 1 78 ? -10.109 0.623 4.776 1.00 98.12 78 ASP A O 1
ATOM 621 N N . LYS A 1 79 ? -8.130 -0.308 4.269 1.00 98.00 79 LYS A N 1
ATOM 622 C CA . LYS A 1 79 ? -8.040 -1.070 5.518 1.00 98.00 79 LYS A CA 1
ATOM 623 C C . LYS A 1 79 ? -7.900 -0.167 6.740 1.00 98.00 79 LYS A C 1
ATOM 625 O O . LYS A 1 79 ? -8.462 -0.476 7.789 1.00 98.00 79 LYS A O 1
ATOM 630 N N . PHE A 1 80 ? -7.171 0.938 6.611 1.00 98.31 80 PHE A N 1
ATOM 631 C CA . PHE A 1 80 ? -7.060 1.940 7.662 1.00 98.31 80 PHE A CA 1
ATOM 632 C C . PHE A 1 80 ? -8.424 2.568 7.967 1.00 98.31 80 PHE A C 1
ATOM 634 O O . PHE A 1 80 ? -8.817 2.591 9.130 1.00 98.31 80 PHE A O 1
ATOM 641 N N . VAL A 1 81 ? -9.181 2.990 6.949 1.00 98.31 81 VAL A N 1
ATOM 642 C CA . VAL A 1 81 ? -10.529 3.555 7.135 1.00 98.31 81 VAL A CA 1
ATOM 643 C C . VAL A 1 81 ? -11.450 2.554 7.840 1.00 98.31 81 VAL A C 1
ATOM 645 O O . VAL A 1 81 ? -12.019 2.878 8.882 1.00 98.31 81 VAL A O 1
ATOM 648 N N . SER A 1 82 ? -11.507 1.304 7.373 1.00 98.44 82 SER A N 1
ATOM 649 C CA . SER A 1 82 ? -12.303 0.250 8.025 1.00 98.44 82 SER A CA 1
ATOM 650 C C . SER A 1 82 ? -11.897 0.004 9.488 1.00 98.44 82 SER A C 1
ATOM 652 O O . SER A 1 82 ? -12.740 -0.233 10.360 1.00 98.44 82 SER A O 1
ATOM 654 N N . PHE A 1 83 ? -10.602 0.104 9.792 1.00 98.50 83 PHE A N 1
ATOM 655 C CA . PHE A 1 83 ? -10.116 0.015 11.164 1.00 98.50 83 PHE A CA 1
ATOM 656 C C . PHE A 1 83 ? -10.564 1.210 12.021 1.00 98.50 83 PHE A C 1
ATOM 658 O O . PHE A 1 83 ? -10.923 1.018 13.184 1.00 98.50 83 PHE A O 1
ATOM 665 N N . THR A 1 84 ? -10.613 2.427 11.465 1.00 98.44 84 THR A N 1
ATOM 666 C CA . THR A 1 84 ? -11.140 3.594 12.195 1.00 98.44 84 THR A CA 1
ATOM 667 C C . THR A 1 84 ? -12.621 3.449 12.547 1.00 98.44 84 THR A C 1
ATOM 669 O O . THR A 1 84 ? -13.005 3.791 13.666 1.00 98.44 84 THR A O 1
ATOM 672 N N . ASP A 1 85 ? -13.434 2.859 11.667 1.00 98.25 85 ASP A N 1
ATOM 673 C CA . ASP A 1 85 ? -14.836 2.547 11.970 1.00 98.25 85 ASP A CA 1
ATOM 674 C C . ASP A 1 85 ? -14.954 1.532 13.107 1.00 98.25 85 ASP A C 1
ATOM 676 O O . ASP A 1 85 ? -15.709 1.743 14.054 1.00 98.25 85 ASP A O 1
ATOM 680 N N . THR A 1 86 ? -14.125 0.485 13.072 1.00 98.38 86 THR A N 1
ATOM 681 C CA . THR A 1 86 ? -14.061 -0.516 14.148 1.00 98.38 86 THR A CA 1
ATOM 682 C C . THR A 1 86 ? -13.725 0.129 15.499 1.00 98.38 86 THR A C 1
ATOM 684 O O . THR A 1 86 ? -14.329 -0.202 16.520 1.00 98.38 86 THR A O 1
ATOM 687 N N . LEU A 1 87 ? -12.781 1.078 15.525 1.00 98.44 87 LEU A N 1
ATOM 688 C CA . LEU A 1 87 ? -12.435 1.816 16.745 1.00 98.44 87 LEU A CA 1
ATOM 689 C C . LEU A 1 87 ? -13.574 2.721 17.225 1.00 98.44 87 LEU A C 1
ATOM 691 O O . LEU A 1 87 ? -13.817 2.813 18.430 1.00 98.44 87 LEU A O 1
ATOM 695 N N . ARG A 1 88 ? -14.287 3.375 16.304 1.00 98.31 88 ARG A N 1
ATOM 696 C CA . ARG A 1 88 ? -15.453 4.204 16.630 1.00 98.31 88 ARG A CA 1
ATOM 697 C C . ARG A 1 88 ? -16.561 3.367 17.267 1.00 98.31 88 ARG A C 1
ATOM 699 O O . ARG A 1 88 ? -17.096 3.757 18.306 1.00 98.31 88 ARG A O 1
ATOM 706 N N . ASP A 1 89 ? -16.853 2.205 16.693 1.00 98.38 89 ASP A N 1
ATOM 707 C CA . ASP A 1 89 ? -17.855 1.275 17.211 1.00 98.38 89 ASP A CA 1
ATOM 708 C C . ASP A 1 89 ? -17.467 0.752 18.598 1.00 98.38 89 ASP A C 1
ATOM 710 O O . ASP A 1 89 ? -18.287 0.758 19.521 1.00 98.38 89 ASP A O 1
ATOM 714 N N . LEU A 1 90 ? -16.195 0.395 18.795 1.00 98.38 90 LEU A N 1
ATOM 715 C CA . LEU A 1 90 ? -15.677 0.020 20.110 1.00 98.38 90 LEU A CA 1
ATOM 716 C C . LEU A 1 90 ? -15.883 1.139 21.144 1.00 98.38 90 LEU A C 1
ATOM 718 O O . LEU A 1 90 ? -16.346 0.870 22.254 1.00 98.38 90 LEU A O 1
ATOM 722 N N . GLY A 1 91 ? -15.598 2.391 20.779 1.00 98.38 91 GLY A N 1
ATOM 723 C CA . GLY A 1 91 ? -15.842 3.550 21.639 1.00 98.38 91 GLY A CA 1
ATOM 724 C C . GLY A 1 91 ? -17.312 3.678 22.056 1.00 98.38 91 GLY A C 1
ATOM 725 O O . GLY A 1 91 ? -17.605 3.906 23.232 1.00 98.38 91 GLY A O 1
ATOM 726 N N . MET A 1 92 ? -18.249 3.449 21.129 1.00 98.38 92 MET A N 1
ATOM 727 C CA . MET A 1 92 ? -19.684 3.432 21.441 1.00 98.38 92 MET A CA 1
ATOM 728 C C . MET A 1 92 ? -20.051 2.308 22.416 1.00 98.38 92 MET A C 1
ATOM 730 O O . MET A 1 92 ? -20.811 2.535 23.360 1.00 98.38 92 MET A O 1
ATOM 734 N N . HIS A 1 93 ? -19.499 1.108 22.228 1.00 98.12 93 HIS A N 1
ATOM 735 C CA . HIS A 1 93 ? -19.739 -0.022 23.126 1.00 98.12 93 HIS A CA 1
ATOM 736 C C . HIS A 1 93 ? -19.195 0.221 24.535 1.00 98.12 93 HIS A C 1
ATOM 738 O O . HIS A 1 93 ? -19.875 -0.107 25.511 1.00 98.12 93 HIS A O 1
ATOM 744 N N . ILE A 1 94 ? -18.018 0.838 24.658 1.00 98.44 94 ILE A N 1
ATOM 745 C CA . ILE A 1 94 ? -17.447 1.222 25.955 1.00 98.44 94 ILE A CA 1
ATOM 746 C C . ILE A 1 94 ? -18.360 2.228 26.653 1.00 98.44 94 ILE A C 1
ATOM 748 O O . ILE A 1 94 ? -18.724 2.016 27.806 1.00 98.44 94 ILE A O 1
ATOM 752 N N . ASN A 1 95 ? -18.797 3.274 25.947 1.00 98.19 95 ASN A N 1
ATOM 753 C CA . ASN A 1 95 ? -19.683 4.282 26.526 1.00 98.19 95 ASN A CA 1
ATOM 754 C C . ASN A 1 95 ? -21.028 3.678 26.966 1.00 98.19 95 ASN A C 1
ATOM 756 O O . ASN A 1 95 ? -21.524 3.954 28.054 1.00 98.19 95 ASN A O 1
ATOM 760 N N . ARG A 1 96 ? -21.601 2.780 26.157 1.00 98.12 96 ARG A N 1
ATOM 761 C CA . ARG A 1 96 ? -22.828 2.064 26.524 1.00 98.12 96 ARG A CA 1
ATOM 762 C C . ARG A 1 96 ? -22.635 1.207 27.773 1.00 98.12 96 ARG A C 1
ATOM 764 O O . ARG A 1 96 ? -23.490 1.222 28.650 1.00 98.12 96 ARG A O 1
ATOM 771 N N . SER A 1 97 ? -21.516 0.491 27.853 1.00 98.12 97 SER A N 1
ATOM 772 C CA . SER A 1 97 ? -21.180 -0.347 29.009 1.00 98.12 97 SER A CA 1
ATOM 773 C C . SER A 1 97 ? -21.006 0.498 30.269 1.00 98.12 97 SER A C 1
ATOM 775 O O . SER A 1 97 ? -21.527 0.138 31.320 1.00 98.12 97 SER A O 1
ATOM 777 N N . HIS A 1 98 ? -20.344 1.650 30.146 1.00 98.00 98 HIS A N 1
ATOM 778 C CA . HIS A 1 98 ? -20.201 2.620 31.225 1.00 98.00 98 HIS A CA 1
ATOM 779 C C . HIS A 1 98 ? -21.563 3.146 31.694 1.00 98.00 98 HIS A C 1
ATOM 781 O O . HIS A 1 98 ? -21.841 3.147 32.885 1.00 98.00 98 HIS A O 1
ATOM 787 N N . ASN A 1 99 ? -22.454 3.528 30.777 1.00 97.69 99 ASN A N 1
ATOM 788 C CA . ASN A 1 99 ? -23.788 4.012 31.142 1.00 97.69 99 ASN A CA 1
ATOM 789 C C . ASN A 1 99 ? -24.621 2.940 31.855 1.00 97.69 99 ASN A C 1
ATOM 791 O O . ASN A 1 99 ? -25.273 3.242 32.849 1.00 97.69 99 ASN A O 1
ATOM 795 N N . SER A 1 100 ? -24.572 1.688 31.390 1.00 97.12 100 SER A N 1
ATOM 796 C CA . SER A 1 100 ? -25.243 0.575 32.073 1.00 97.12 100 SER A CA 1
ATOM 797 C C . SER A 1 100 ? -24.648 0.292 33.453 1.00 97.12 100 SER A C 1
ATOM 799 O O . SER A 1 100 ? -25.386 -0.042 34.376 1.00 97.12 100 SER A O 1
ATOM 801 N N . TYR A 1 101 ? -23.332 0.441 33.609 1.00 96.69 101 TYR A N 1
ATOM 802 C CA . TYR A 1 101 ? -22.676 0.351 34.910 1.00 96.69 101 TYR A CA 1
ATOM 803 C C . TYR A 1 101 ? -23.158 1.460 35.857 1.00 96.69 101 TYR A C 1
ATOM 805 O O . TYR A 1 101 ? -23.590 1.161 36.967 1.00 96.69 101 TYR A O 1
ATOM 813 N N . GLU A 1 102 ? -23.166 2.714 35.405 1.00 94.75 102 GLU A N 1
ATOM 814 C CA . GLU A 1 102 ? -23.645 3.856 36.193 1.00 94.75 102 GLU A CA 1
ATOM 815 C C . GLU A 1 102 ? -25.117 3.705 36.589 1.00 94.75 102 GLU A C 1
ATOM 817 O O . GLU A 1 102 ? -25.491 3.986 37.723 1.00 94.75 102 GLU A O 1
ATOM 822 N N . GLU A 1 103 ? -25.967 3.220 35.682 1.00 93.69 103 GLU A N 1
ATOM 823 C CA . GLU A 1 103 ? -27.375 2.952 35.977 1.00 93.69 103 GLU A CA 1
ATOM 824 C C . GLU A 1 103 ? -27.543 1.850 37.034 1.00 93.69 103 GLU A C 1
ATOM 826 O O . GLU A 1 103 ? -28.365 1.988 37.940 1.00 93.69 103 GLU A O 1
ATOM 831 N N . ALA A 1 104 ? -26.733 0.789 36.973 1.00 93.38 104 ALA A N 1
ATOM 832 C CA . ALA A 1 104 ? -26.736 -0.270 37.979 1.00 93.38 104 ALA A CA 1
ATOM 833 C C . ALA A 1 104 ? -26.252 0.230 39.350 1.00 93.38 104 ALA A C 1
ATOM 835 O O . ALA A 1 104 ? -26.834 -0.137 40.371 1.00 93.38 104 ALA A O 1
ATOM 836 N N . ILE A 1 105 ? -25.225 1.088 39.381 1.00 92.12 105 ILE A N 1
ATOM 837 C CA . ILE A 1 105 ? -24.781 1.745 40.615 1.00 92.12 105 ILE A CA 1
ATOM 838 C C . ILE A 1 105 ? -25.896 2.625 41.167 1.00 92.12 105 ILE A C 1
ATOM 840 O O . ILE A 1 105 ? -26.211 2.493 42.344 1.00 92.12 105 ILE A O 1
ATOM 844 N N . LYS A 1 106 ? -26.566 3.423 40.327 1.00 90.38 106 LYS A N 1
ATOM 845 C CA . LYS A 1 106 ? -27.710 4.225 40.768 1.00 90.38 106 LYS A CA 1
ATOM 846 C C . LYS A 1 106 ? -28.797 3.362 41.389 1.00 90.38 106 LYS A C 1
ATOM 848 O O . LYS A 1 106 ? -29.141 3.575 42.533 1.00 90.38 106 LYS A O 1
ATOM 853 N N . GLN A 1 107 ? -29.267 2.315 40.718 1.00 90.00 107 GLN A N 1
ATOM 854 C CA . GLN A 1 107 ? -30.286 1.425 41.298 1.00 90.00 107 GLN A CA 1
ATOM 855 C C . GLN A 1 107 ? -29.860 0.805 42.644 1.00 90.00 107 GLN A C 1
ATOM 857 O O . GLN A 1 107 ? -30.703 0.528 43.501 1.00 90.00 107 GLN A O 1
ATOM 862 N N . LEU A 1 108 ? -28.558 0.583 42.838 1.00 89.75 108 LEU A N 1
ATOM 863 C CA . LEU A 1 108 ? -28.010 0.064 44.082 1.00 89.75 108 LEU A CA 1
ATOM 864 C C . LEU A 1 108 ? -27.947 1.126 45.191 1.00 89.75 108 LEU A C 1
ATOM 866 O O . LEU A 1 108 ? -28.318 0.812 46.321 1.00 89.75 108 LEU A O 1
ATOM 870 N N . THR A 1 109 ? -27.463 2.332 44.884 1.00 88.12 109 THR A N 1
ATOM 871 C CA . THR A 1 109 ? -27.039 3.332 45.878 1.00 88.12 109 THR A CA 1
ATOM 872 C C . THR A 1 109 ? -27.852 4.622 45.889 1.00 88.12 109 THR A C 1
ATOM 874 O O . THR A 1 109 ? -27.732 5.371 46.838 1.00 88.12 109 THR A O 1
ATOM 877 N N . SER A 1 110 ? -28.626 4.942 44.859 1.00 81.88 110 SER A N 1
ATOM 878 C CA . SER A 1 110 ? -29.263 6.257 44.715 1.00 81.88 110 SER A CA 1
ATOM 879 C C . SER A 1 110 ? -30.659 6.207 44.090 1.00 81.88 110 SER A C 1
ATOM 881 O O . SER A 1 110 ? -31.066 5.253 43.425 1.00 81.88 110 SER A O 1
ATOM 883 N N . GLY A 1 111 ? -31.436 7.261 44.317 1.00 79.44 111 GLY A N 1
ATOM 884 C CA . GLY A 1 111 ? -32.820 7.368 43.871 1.00 79.44 111 GLY A CA 1
ATOM 885 C C . GLY A 1 111 ? -33.850 6.672 44.768 1.00 79.44 111 GLY A C 1
ATOM 886 O O . GLY A 1 111 ? -33.552 5.813 45.601 1.00 79.44 111 GLY A O 1
ATOM 887 N N . LYS A 1 112 ? -35.112 7.068 44.563 1.00 77.50 112 LYS A N 1
ATOM 888 C CA . LYS A 1 112 ? -36.250 6.693 45.409 1.00 77.50 112 LYS A CA 1
ATOM 889 C C . LYS A 1 112 ? -36.457 5.178 45.441 1.00 77.50 112 LYS A C 1
ATOM 891 O O . LYS A 1 112 ? -36.938 4.588 44.471 1.00 77.50 112 LYS A O 1
ATOM 896 N N . GLY A 1 113 ? -36.172 4.575 46.593 1.00 81.38 113 GLY A N 1
ATOM 897 C CA . GLY A 1 113 ? -36.295 3.134 46.802 1.00 81.38 113 GLY A CA 1
ATOM 898 C C . GLY A 1 113 ? -35.124 2.316 46.260 1.00 81.38 113 GLY A C 1
ATOM 899 O O . GLY A 1 113 ? -35.351 1.190 45.810 1.00 81.38 113 GLY A O 1
ATOM 900 N N . ASN A 1 114 ? -33.907 2.864 46.305 1.00 90.88 114 ASN A N 1
ATOM 901 C CA . ASN A 1 114 ? -32.683 2.129 45.999 1.00 90.88 114 ASN A CA 1
ATOM 902 C C . ASN A 1 114 ? -32.553 0.833 46.826 1.00 90.88 114 ASN A C 1
ATOM 904 O O . ASN A 1 114 ? -33.147 0.663 47.894 1.00 90.88 114 ASN A O 1
ATOM 908 N N . ILE A 1 115 ? -31.786 -0.127 46.305 1.00 90.69 115 ILE A N 1
ATOM 909 C CA . ILE A 1 115 ? -31.721 -1.475 46.887 1.00 90.69 115 ILE A CA 1
ATOM 910 C C . ILE A 1 115 ? -31.138 -1.450 48.307 1.00 90.69 115 ILE A C 1
ATOM 912 O O . ILE A 1 115 ? -31.618 -2.194 49.164 1.00 90.69 115 ILE A O 1
ATOM 916 N N . ILE A 1 116 ? -30.127 -0.617 48.575 1.00 90.69 116 ILE A N 1
ATOM 917 C CA . ILE A 1 116 ? -29.496 -0.537 49.899 1.00 90.69 116 ILE A CA 1
ATOM 918 C C . ILE A 1 116 ? -30.504 -0.067 50.950 1.00 90.69 116 ILE A C 1
ATOM 920 O O . ILE A 1 116 ? -30.654 -0.737 51.976 1.00 90.69 116 ILE A O 1
ATOM 924 N N . SER A 1 117 ? -31.244 1.012 50.685 1.00 88.19 117 SER A N 1
ATOM 925 C CA . SER A 1 117 ? -32.219 1.547 51.636 1.00 88.19 117 SER A CA 1
ATOM 926 C C . SER A 1 117 ? -33.382 0.579 51.874 1.00 88.19 117 SER A C 1
ATOM 928 O O . SER A 1 117 ? -33.797 0.372 53.018 1.00 88.19 117 SER A O 1
ATOM 930 N N . GLN A 1 118 ? -33.852 -0.116 50.832 1.00 88.62 118 GLN A N 1
ATOM 931 C CA . GLN A 1 118 ? -34.904 -1.135 50.950 1.00 88.62 118 GLN A CA 1
ATOM 932 C C . GLN A 1 118 ? -34.463 -2.353 51.768 1.00 88.62 118 GLN A C 1
ATOM 934 O O . GLN A 1 118 ? -35.213 -2.840 52.621 1.00 88.62 118 GLN A O 1
ATOM 939 N N . VAL A 1 119 ? -33.250 -2.860 51.531 1.00 90.00 119 VAL A N 1
ATOM 940 C CA . VAL A 1 119 ? -32.722 -4.021 52.261 1.00 90.00 119 VAL A CA 1
ATOM 941 C C . VAL A 1 119 ? -32.452 -3.666 53.724 1.00 90.00 119 VAL A C 1
ATOM 943 O O . VAL A 1 119 ? -32.800 -4.456 54.606 1.00 90.00 119 VAL A O 1
ATOM 946 N N . GLU A 1 120 ? -31.914 -2.476 54.004 1.00 87.69 120 GLU A N 1
ATOM 947 C CA . GLU A 1 120 ? -31.675 -2.031 55.381 1.00 87.69 120 GLU A CA 1
ATOM 948 C C . GLU A 1 120 ? -32.993 -1.793 56.130 1.00 87.69 120 GLU A C 1
ATOM 950 O O . GLU A 1 120 ? -33.179 -2.285 57.246 1.00 87.69 120 GLU A O 1
ATOM 955 N N . LYS A 1 121 ? -33.985 -1.166 55.486 1.00 88.06 121 LYS A N 1
ATOM 956 C CA . LYS A 1 121 ? -35.342 -1.038 56.036 1.00 88.06 121 LYS A CA 1
ATOM 957 C C . LYS A 1 121 ? -35.987 -2.398 56.316 1.00 88.06 121 LYS A C 1
ATOM 959 O O . LYS A 1 121 ? -36.703 -2.564 57.298 1.00 88.06 121 LYS A O 1
ATOM 964 N N . MET A 1 122 ? -35.727 -3.409 55.492 1.00 88.00 122 MET A N 1
ATOM 965 C CA . MET A 1 122 ? -36.235 -4.758 55.747 1.00 88.00 122 MET A CA 1
ATOM 966 C C . MET A 1 122 ? -35.562 -5.413 56.966 1.00 88.00 122 MET A C 1
ATOM 968 O O . MET A 1 122 ? -36.226 -6.123 57.726 1.00 88.00 122 MET A O 1
ATOM 972 N N . LYS A 1 123 ? -34.271 -5.141 57.201 1.00 86.88 123 LYS A N 1
ATOM 973 C CA . LYS A 1 123 ? -33.556 -5.569 58.415 1.00 86.88 123 LYS A CA 1
ATOM 974 C C . LYS A 1 123 ? -34.148 -4.908 59.665 1.00 86.88 123 LYS A C 1
ATOM 976 O O . LYS A 1 123 ? -34.420 -5.618 60.634 1.00 86.88 123 LYS A O 1
ATOM 981 N N . THR A 1 124 ? -34.430 -3.600 59.634 1.00 85.56 124 THR A N 1
ATOM 982 C CA . THR A 1 124 ? -35.045 -2.891 60.778 1.00 85.56 124 THR A CA 1
ATOM 983 C C . THR A 1 124 ? -36.463 -3.381 61.090 1.00 85.56 124 THR A C 1
ATOM 985 O O . THR A 1 124 ? -36.856 -3.415 62.253 1.00 85.56 124 THR A O 1
ATOM 988 N N . LEU A 1 125 ? -37.201 -3.865 60.085 1.00 88.50 125 LEU A N 1
ATOM 989 C CA . LEU A 1 125 ? -38.519 -4.496 60.248 1.00 88.50 125 LEU A CA 1
ATOM 990 C C . LEU A 1 125 ? -38.471 -5.944 60.783 1.00 88.50 125 LEU A C 1
ATOM 992 O O . LEU A 1 125 ? -39.517 -6.571 60.949 1.00 88.50 125 LEU A O 1
ATOM 996 N N . GLY A 1 126 ? -37.284 -6.485 61.082 1.00 84.56 126 GLY A N 1
ATOM 997 C CA . GLY A 1 126 ? -37.122 -7.783 61.747 1.00 84.56 126 GLY A CA 1
ATOM 998 C C . GLY A 1 126 ? -36.743 -8.948 60.829 1.00 84.56 126 GLY A C 1
ATOM 999 O O . GLY A 1 126 ? -36.819 -10.108 61.249 1.00 84.56 126 GLY A O 1
ATOM 1000 N N . ALA A 1 127 ? -36.313 -8.684 59.589 1.00 86.88 127 ALA A N 1
ATOM 1001 C CA . ALA A 1 127 ? -35.755 -9.728 58.735 1.00 86.88 127 ALA A CA 1
ATOM 1002 C C . ALA A 1 127 ? -34.459 -10.300 59.340 1.00 86.88 127 ALA A C 1
ATOM 1004 O O . ALA A 1 127 ? -33.541 -9.575 59.724 1.00 86.88 127 ALA A O 1
ATOM 1005 N N . LYS A 1 128 ? -34.362 -11.633 59.409 1.00 82.44 128 LYS A N 1
ATOM 1006 C CA . LYS A 1 128 ? -33.202 -12.327 59.988 1.00 82.44 128 LYS A CA 1
ATOM 1007 C C . LYS A 1 128 ? -32.020 -12.337 59.010 1.00 82.44 128 LYS A C 1
ATOM 1009 O O . LYS A 1 128 ? -31.830 -13.309 58.282 1.00 82.44 128 LYS A O 1
ATOM 1014 N N . ALA A 1 129 ? -31.207 -11.283 59.020 1.00 81.12 129 ALA A N 1
ATOM 1015 C CA . ALA A 1 129 ? -29.935 -11.215 58.296 1.00 81.12 129 ALA A CA 1
ATOM 1016 C C . ALA A 1 129 ? -28.746 -11.531 59.224 1.00 81.12 129 ALA A C 1
ATOM 1018 O O . ALA A 1 129 ? -28.667 -11.022 60.337 1.00 81.12 129 ALA A O 1
ATOM 1019 N N . LYS A 1 130 ? -27.810 -12.379 58.769 1.00 79.31 130 LYS A N 1
ATOM 1020 C CA . LYS A 1 130 ? -26.587 -12.739 59.524 1.00 79.31 130 LYS A CA 1
ATOM 1021 C C . LYS A 1 130 ? -25.355 -11.905 59.156 1.00 79.31 130 LYS A C 1
ATOM 1023 O O . LYS A 1 130 ? -24.366 -11.954 59.877 1.00 79.31 130 LYS A O 1
ATOM 1028 N N . LYS A 1 131 ? -25.378 -11.226 58.008 1.00 83.50 131 LYS A N 1
ATOM 1029 C CA . LYS A 1 131 ? -24.271 -10.413 57.484 1.00 83.50 131 LYS A CA 1
ATOM 1030 C C . LYS A 1 131 ? -24.734 -8.970 57.342 1.00 83.50 131 LYS A C 1
ATOM 1032 O O . LYS A 1 131 ? -25.917 -8.741 57.095 1.00 83.50 131 LYS A O 1
ATOM 1037 N N . GLU A 1 132 ? -23.801 -8.039 57.484 1.00 82.38 132 GLU A N 1
ATOM 1038 C CA . GLU A 1 132 ? -24.071 -6.602 57.421 1.00 82.38 132 GLU A CA 1
ATOM 1039 C C .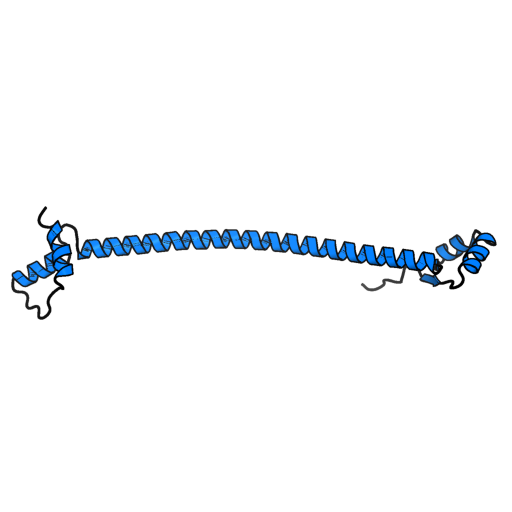 GLU A 1 132 ? -23.545 -5.999 56.122 1.00 82.38 132 GLU A C 1
ATOM 1041 O O . GLU A 1 132 ? -22.549 -6.472 55.565 1.00 82.38 132 GLU A O 1
ATOM 1046 N N . ILE A 1 133 ? -24.246 -4.979 55.630 1.00 83.00 133 ILE A N 1
ATOM 1047 C CA . ILE A 1 133 ? -23.805 -4.198 54.478 1.00 83.00 133 ILE A CA 1
ATOM 1048 C C . ILE A 1 133 ? -22.621 -3.332 54.937 1.00 83.00 133 ILE A C 1
ATOM 1050 O O . ILE A 1 133 ? -22.688 -2.749 56.019 1.00 83.00 133 ILE A O 1
ATOM 1054 N N . PRO A 1 134 ? -21.529 -3.245 54.159 1.00 86.38 134 PRO A N 1
ATOM 1055 C CA . PRO A 1 134 ? -20.409 -2.371 54.486 1.00 86.38 134 PRO A CA 1
ATOM 1056 C C . PRO A 1 134 ? -20.852 -0.921 54.716 1.00 86.38 134 PRO A C 1
ATOM 1058 O O . PRO A 1 134 ? -21.583 -0.358 53.903 1.00 86.38 134 PRO A O 1
ATOM 1061 N N . GLU A 1 135 ? -20.340 -0.295 55.775 1.00 81.25 135 GLU A N 1
ATOM 1062 C CA . GLU A 1 135 ? -20.734 1.052 56.220 1.00 81.25 135 GLU A CA 1
ATOM 1063 C C . GLU A 1 135 ? -20.570 2.122 55.128 1.00 81.25 135 GLU A C 1
ATOM 1065 O O . GLU A 1 135 ? -21.431 2.976 54.945 1.00 81.25 135 GLU A O 1
ATOM 1070 N N . LYS A 1 136 ? -19.524 1.997 54.301 1.00 82.94 136 LYS A N 1
ATOM 1071 C CA . LYS A 1 136 ? -19.287 2.880 53.150 1.00 82.94 136 LYS A CA 1
ATOM 1072 C C . LYS A 1 136 ? -20.409 2.830 52.102 1.00 82.94 136 LYS A C 1
ATOM 1074 O O . LYS A 1 136 ? -20.672 3.830 51.450 1.00 82.94 136 LYS A O 1
ATOM 1079 N N . LEU A 1 137 ? -21.042 1.671 51.910 1.00 80.94 137 LEU A N 1
ATOM 1080 C CA . LEU A 1 137 ? -22.159 1.521 50.972 1.00 80.94 137 LEU A CA 1
ATOM 1081 C C . LEU A 1 137 ? -23.476 2.006 51.588 1.00 80.94 137 LEU A C 1
ATOM 1083 O O . LEU A 1 137 ? -24.300 2.564 50.875 1.00 80.94 137 LEU A O 1
ATOM 1087 N N . LEU A 1 138 ? -23.653 1.843 52.902 1.00 81.12 138 LEU A N 1
ATOM 1088 C CA . LEU A 1 138 ? -24.813 2.369 53.627 1.00 81.12 138 LEU A CA 1
ATOM 1089 C C . LEU A 1 138 ? -24.869 3.900 53.586 1.00 81.12 138 LEU A C 1
ATOM 1091 O O . LEU A 1 138 ? -25.933 4.444 53.321 1.00 81.12 138 LEU A O 1
ATOM 1095 N N . GLN A 1 139 ? -23.735 4.578 53.785 1.00 79.06 139 GLN A N 1
ATOM 1096 C CA . GLN A 1 139 ? -23.658 6.044 53.700 1.00 79.06 139 GLN A CA 1
ATOM 1097 C C . GLN A 1 139 ? -24.093 6.548 52.317 1.00 79.06 139 GLN A C 1
ATOM 1099 O O . GLN A 1 139 ? -24.971 7.395 52.224 1.00 79.06 139 GLN A O 1
ATOM 1104 N N . LEU A 1 140 ? -23.580 5.930 51.246 1.00 77.56 140 LEU A N 1
ATOM 1105 C CA . LEU A 1 140 ? -23.962 6.269 49.870 1.00 77.56 140 LEU A CA 1
ATOM 1106 C C . LEU A 1 140 ? -25.455 6.032 49.583 1.00 77.56 140 LEU A C 1
ATOM 1108 O O . LEU A 1 140 ? -26.045 6.788 48.827 1.00 77.56 140 LEU A O 1
ATOM 1112 N N . GLY A 1 141 ? -26.043 4.982 50.169 1.00 74.38 141 GLY A N 1
ATOM 1113 C CA . GLY A 1 141 ? -27.442 4.577 49.977 1.00 74.38 141 GLY A CA 1
ATOM 1114 C C . GLY A 1 141 ? -28.490 5.430 50.694 1.00 74.38 141 GLY A C 1
ATOM 1115 O O . GLY A 1 141 ? -29.651 5.446 50.283 1.00 74.38 141 GLY A O 1
ATOM 1116 N N . LEU A 1 142 ? -28.102 6.068 51.801 1.00 69.62 142 LEU A N 1
ATOM 1117 C CA . LEU A 1 142 ? -29.014 6.736 52.735 1.00 69.62 142 LEU A CA 1
ATOM 1118 C C . LEU A 1 142 ? -28.968 8.266 52.635 1.00 69.62 142 LEU A C 1
ATOM 1120 O O . LEU A 1 142 ? -29.943 8.906 53.009 1.00 69.62 142 LEU A O 1
ATOM 1124 N N . GLU A 1 143 ? -27.889 8.847 52.100 1.00 64.81 143 GLU A N 1
ATOM 1125 C CA . GLU A 1 143 ? -27.749 10.303 51.924 1.00 64.81 143 GLU A CA 1
ATOM 1126 C C . GLU A 1 143 ? -28.779 10.914 50.948 1.00 64.81 143 GLU A C 1
ATOM 1128 O O . GLU A 1 143 ? -29.089 12.093 51.074 1.00 64.81 143 GLU A O 1
ATOM 1133 N N . GLU A 1 144 ? -29.351 10.143 50.011 1.00 57.12 144 GLU A N 1
ATOM 1134 C CA . GLU A 1 144 ? -30.330 10.651 49.027 1.00 57.12 144 GLU A CA 1
ATOM 1135 C C . GLU A 1 144 ? -31.812 10.419 49.388 1.00 57.12 144 GLU A C 1
ATOM 1137 O O . GLU A 1 144 ? -32.678 11.031 48.771 1.00 57.12 144 GLU A O 1
ATOM 1142 N N . ASP A 1 145 ? -32.142 9.543 50.345 1.00 50.50 145 ASP A N 1
ATOM 1143 C CA . ASP A 1 145 ? -33.547 9.290 50.738 1.00 50.50 145 ASP A CA 1
ATOM 1144 C C . ASP A 1 145 ? -34.063 10.326 51.775 1.00 50.50 145 ASP A C 1
ATOM 1146 O O . ASP A 1 145 ? -35.252 10.317 52.110 1.00 50.50 145 ASP A O 1
ATOM 1150 N N . GLU A 1 146 ? -33.189 11.204 52.296 1.00 50.47 146 GLU A N 1
ATOM 1151 C CA . GLU A 1 146 ? -33.521 12.269 53.265 1.00 50.47 146 GLU A CA 1
ATOM 1152 C C . GLU A 1 146 ? -33.836 13.647 52.626 1.00 50.47 146 GLU A C 1
ATOM 1154 O O . GLU A 1 146 ? -34.309 14.537 53.341 1.00 50.47 146 GLU A O 1
ATOM 1159 N N . GLU A 1 147 ? -33.660 13.814 51.305 1.00 42.28 147 GLU A N 1
ATOM 1160 C CA . GLU A 1 147 ? -34.145 14.968 50.504 1.00 42.28 147 GLU A CA 1
ATOM 1161 C C . GLU A 1 147 ? -35.444 14.649 49.734 1.00 42.28 147 GLU A C 1
ATOM 1163 O O . GLU A 1 147 ? -36.338 15.533 49.699 1.00 42.28 147 GLU A O 1
#

pLDDT: mean 88.72, std 12.47, range [40.06, 98.5]